Protein AF-A0A8B6DVR0-F1 (afdb_monomer)

Organism: Mytilus galloprovincialis (NCBI:txid29158)

InterPro domains:
  IPR003599 Immunoglobulin domain subtype [SM00409] (5-96)
  IPR007110 Immunoglobulin-like domain [PS50835] (1-87)
  IPR013783 Immunoglobulin-like fold [G3DSA:2.60.40.10] (1-95)
  IPR036179 Immunoglobulin-like domain superfamily [SSF48726] (6-96)

Structure (mmCIF, N/CA/C/O backbone):
data_AF-A0A8B6DVR0-F1
#
_entry.id   AF-A0A8B6DVR0-F1
#
loop_
_atom_site.group_PDB
_atom_site.id
_atom_site.type_symbol
_atom_site.label_atom_id
_atom_site.label_alt_id
_atom_site.label_comp_id
_atom_site.label_asym_id
_atom_site.label_entity_id
_atom_site.label_seq_id
_atom_site.pdbx_PDB_ins_code
_atom_site.Cartn_x
_atom_site.Cartn_y
_atom_site.Cartn_z
_atom_site.occupancy
_atom_site.B_iso_or_equiv
_atom_site.auth_seq_id
_atom_site.auth_comp_id
_atom_site.auth_asym_id
_atom_site.auth_atom_id
_atom_site.pdbx_PDB_model_num
ATOM 1 N N . ILE A 1 1 ? 1.178 6.156 -12.718 1.00 84.75 1 ILE A N 1
ATOM 2 C CA . ILE A 1 1 ? 0.565 5.347 -11.641 1.00 84.75 1 ILE A CA 1
ATOM 3 C C . ILE A 1 1 ? -0.763 5.975 -11.315 1.00 84.75 1 ILE A C 1
ATOM 5 O O . ILE A 1 1 ? -0.787 7.194 -11.242 1.00 84.75 1 ILE A O 1
ATOM 9 N N . ARG A 1 2 ? -1.830 5.191 -11.155 1.00 89.62 2 ARG A N 1
ATOM 10 C CA . ARG A 1 2 ? -3.134 5.740 -10.773 1.00 89.62 2 ARG A CA 1
ATOM 11 C C . ARG A 1 2 ? -3.763 4.960 -9.633 1.00 89.62 2 ARG A C 1
ATOM 13 O O . ARG A 1 2 ? -3.703 3.729 -9.620 1.00 89.62 2 ARG A O 1
ATOM 20 N N . MET A 1 3 ? -4.407 5.695 -8.742 1.00 92.62 3 MET A N 1
ATOM 21 C CA . MET A 1 3 ? -5.336 5.150 -7.764 1.00 92.62 3 MET A CA 1
ATOM 22 C C . MET A 1 3 ? -6.716 5.035 -8.402 1.00 92.62 3 MET A C 1
ATOM 24 O O . MET A 1 3 ? -7.108 5.895 -9.188 1.00 92.62 3 MET A O 1
ATOM 28 N N . THR A 1 4 ? -7.457 3.972 -8.098 1.00 93.75 4 THR A N 1
ATOM 29 C CA . THR A 1 4 ? -8.818 3.801 -8.648 1.00 93.75 4 THR A CA 1
ATOM 30 C C . THR A 1 4 ? -9.893 4.457 -7.785 1.00 93.75 4 THR A C 1
ATOM 32 O O . THR A 1 4 ? -11.008 4.680 -8.253 1.00 93.75 4 THR A O 1
ATOM 35 N N . LYS A 1 5 ? -9.551 4.814 -6.542 1.00 95.88 5 LYS A N 1
ATOM 36 C CA . LYS A 1 5 ? -10.397 5.564 -5.610 1.00 95.88 5 LYS A CA 1
ATOM 37 C C . LYS A 1 5 ? -9.592 6.634 -4.886 1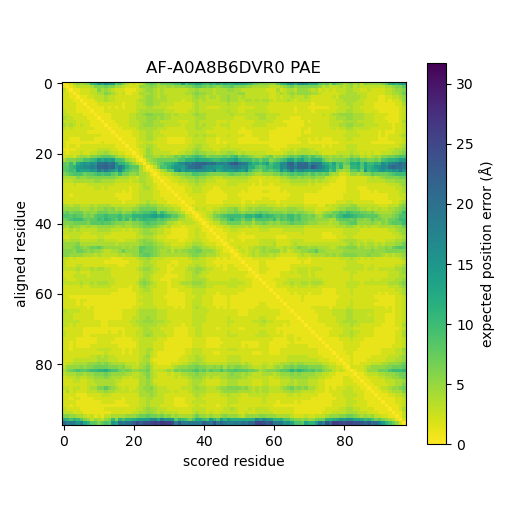.00 95.88 5 LYS A C 1
ATOM 39 O O . LYS A 1 5 ? -8.405 6.445 -4.637 1.00 95.88 5 LYS A O 1
ATOM 44 N N . SER A 1 6 ? -10.277 7.705 -4.498 1.00 96.25 6 SER A N 1
ATOM 45 C CA . SER A 1 6 ? -9.738 8.790 -3.672 1.00 96.25 6 SER A CA 1
ATOM 46 C C . SER A 1 6 ? -10.025 8.620 -2.177 1.00 96.25 6 SER A C 1
ATOM 48 O O . SER A 1 6 ? -9.344 9.237 -1.367 1.00 96.25 6 SER A O 1
ATOM 50 N N . GLU A 1 7 ? -10.996 7.782 -1.794 1.00 97.31 7 GLU A N 1
ATOM 51 C CA . GLU A 1 7 ? -11.379 7.556 -0.394 1.00 97.31 7 GLU A CA 1
ATOM 52 C C . GLU A 1 7 ? -11.902 6.127 -0.154 1.00 97.31 7 GLU A C 1
ATOM 54 O O . GLU A 1 7 ? -12.588 5.541 -0.999 1.00 97.31 7 GLU A O 1
ATOM 59 N N . TYR A 1 8 ? -11.622 5.601 1.041 1.00 97.44 8 TYR A N 1
ATOM 60 C CA . TYR A 1 8 ? -12.256 4.433 1.644 1.00 97.44 8 TYR A CA 1
ATOM 61 C C . TYR A 1 8 ? -12.811 4.795 3.025 1.00 97.44 8 TYR A C 1
ATOM 63 O O . TYR A 1 8 ? -12.077 5.265 3.891 1.00 97.44 8 TYR A O 1
ATOM 71 N N . LYS A 1 9 ? -14.093 4.498 3.251 1.00 97.12 9 LYS A N 1
ATOM 72 C CA . LYS A 1 9 ? -14.721 4.480 4.578 1.00 97.12 9 LYS A CA 1
ATOM 73 C C . LYS A 1 9 ? -14.922 3.031 4.977 1.00 97.12 9 LYS A C 1
ATOM 75 O O . LYS A 1 9 ? -15.576 2.294 4.239 1.00 97.12 9 LYS A O 1
ATOM 80 N N . VAL A 1 10 ? -14.314 2.612 6.079 1.00 97.00 10 VAL A N 1
ATOM 81 C CA . VAL A 1 10 ? -14.214 1.192 6.415 1.00 97.00 10 VAL A CA 1
ATOM 82 C C . VAL A 1 10 ? -14.544 0.898 7.853 1.00 97.00 10 VAL A C 1
ATOM 84 O O . VAL A 1 10 ? -14.125 1.620 8.743 1.00 97.00 10 VAL A O 1
ATOM 87 N N . ASN A 1 11 ? -15.211 -0.225 8.078 1.00 97.38 11 ASN A N 1
ATOM 88 C CA . ASN A 1 11 ? -15.490 -0.684 9.428 1.00 97.38 11 ASN A CA 1
ATOM 89 C C . ASN A 1 11 ? -14.229 -1.256 10.088 1.00 97.38 11 ASN A C 1
ATOM 91 O O . ASN A 1 11 ? -13.412 -1.905 9.423 1.00 97.38 11 ASN A O 1
ATOM 95 N N . TYR A 1 12 ? -14.101 -1.068 11.400 1.00 97.56 12 TYR A N 1
ATOM 96 C CA . TYR A 1 12 ? -13.088 -1.744 12.205 1.00 97.56 12 TYR A CA 1
ATOM 97 C C . TYR A 1 12 ? -13.138 -3.267 11.992 1.00 97.56 12 TYR A C 1
ATOM 99 O O . TYR A 1 12 ? -14.197 -3.873 11.828 1.00 97.56 12 TYR A O 1
ATOM 107 N N . GLY A 1 13 ? -11.967 -3.899 11.950 1.00 97.19 13 GLY A N 1
ATOM 108 C CA . GLY A 1 13 ? -11.781 -5.327 11.699 1.00 97.19 13 GLY A CA 1
ATOM 109 C C . GLY A 1 13 ? -11.873 -5.741 10.227 1.00 97.19 13 GLY A C 1
ATOM 110 O O . GLY A 1 13 ? -11.509 -6.872 9.899 1.00 97.19 13 GLY A O 1
ATOM 111 N N . ALA A 1 14 ? -12.302 -4.856 9.320 1.00 97.62 14 ALA A N 1
ATOM 112 C CA . ALA A 1 14 ? -12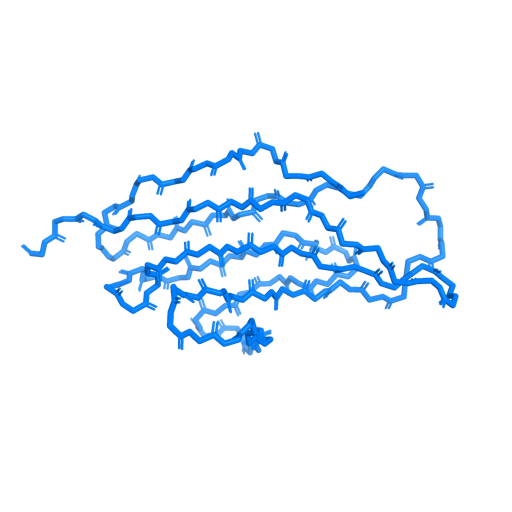.408 -5.178 7.899 1.00 97.62 14 ALA A CA 1
ATOM 113 C C . ALA A 1 14 ? -11.036 -5.413 7.242 1.00 97.62 14 ALA A C 1
ATOM 115 O O . ALA A 1 14 ? -9.990 -5.012 7.745 1.00 97.62 14 ALA A O 1
ATOM 116 N N . THR A 1 15 ? -11.046 -6.048 6.071 1.00 98.12 15 THR A N 1
ATOM 117 C CA . THR A 1 15 ? -9.887 -6.113 5.171 1.00 98.12 15 THR A CA 1
ATOM 118 C C . THR A 1 15 ? -10.166 -5.258 3.945 1.00 98.12 15 THR A C 1
ATOM 120 O O . THR A 1 15 ? -11.240 -5.375 3.356 1.00 98.12 15 THR A O 1
ATOM 123 N N . ILE A 1 16 ? -9.202 -4.428 3.538 1.00 97.75 16 ILE A N 1
ATOM 124 C CA . ILE A 1 16 ? -9.327 -3.576 2.346 1.00 97.75 16 ILE A CA 1
ATOM 125 C C . ILE A 1 16 ? -8.190 -3.773 1.360 1.00 97.75 16 ILE A C 1
ATOM 127 O O . ILE A 1 16 ? -7.074 -4.118 1.741 1.00 97.75 16 ILE A O 1
ATOM 131 N N . LEU A 1 17 ? -8.493 -3.489 0.093 1.00 98.00 17 LEU A N 1
ATOM 132 C CA . LEU A 1 17 ? -7.549 -3.424 -1.014 1.00 98.00 17 LEU A CA 1
ATOM 133 C C . LEU A 1 17 ? -7.479 -1.980 -1.521 1.00 98.00 17 LEU A C 1
ATOM 135 O O . LEU A 1 17 ? -8.429 -1.495 -2.131 1.00 98.00 17 LEU A O 1
ATOM 139 N N . LEU A 1 18 ? -6.354 -1.307 -1.291 1.00 97.94 18 LEU A N 1
ATOM 140 C CA . LEU A 1 18 ? -6.038 -0.035 -1.932 1.00 97.94 18 LEU A CA 1
ATOM 141 C C . LEU A 1 18 ? -5.434 -0.334 -3.303 1.00 97.94 18 LEU A C 1
ATOM 143 O O . LEU A 1 18 ? -4.284 -0.762 -3.425 1.00 97.94 18 LEU A O 1
ATOM 147 N N . GLU A 1 19 ? -6.244 -0.162 -4.339 1.00 96.44 19 GLU A N 1
ATOM 148 C CA . GLU A 1 19 ? -5.868 -0.523 -5.699 1.00 96.44 19 GLU A CA 1
ATOM 149 C C . GLU A 1 19 ? -4.981 0.549 -6.352 1.00 96.44 19 GLU A C 1
ATOM 151 O O . GLU A 1 19 ? -5.368 1.715 -6.471 1.00 96.44 19 GLU A O 1
ATOM 156 N N . CYS A 1 20 ? -3.794 0.127 -6.796 1.00 93.94 20 CYS A N 1
ATOM 157 C CA . CYS A 1 20 ? -2.814 0.953 -7.500 1.00 93.94 20 CYS A CA 1
ATOM 158 C C . CYS A 1 20 ? -2.526 0.315 -8.863 1.00 93.94 20 CYS A C 1
ATOM 160 O O . CYS A 1 20 ? -2.023 -0.804 -8.947 1.00 93.94 20 CYS A O 1
ATOM 162 N N . VAL A 1 21 ? -2.850 1.024 -9.945 1.00 90.44 21 VAL A N 1
ATOM 163 C CA . VAL A 1 21 ? -2.702 0.526 -11.318 1.00 90.44 21 VAL A CA 1
ATOM 164 C C . VAL A 1 21 ? -1.505 1.192 -11.992 1.00 90.44 21 VAL A C 1
ATOM 166 O O . VAL A 1 21 ? -1.418 2.422 -12.103 1.00 90.44 21 VAL A O 1
ATOM 169 N N . LEU A 1 22 ? -0.589 0.364 -12.498 1.00 85.81 22 LEU A N 1
ATOM 170 C CA . LEU A 1 22 ? 0.538 0.783 -13.325 1.00 85.81 22 LEU A CA 1
ATOM 171 C C . LEU A 1 22 ? 0.274 0.384 -14.775 1.00 85.81 22 LEU A C 1
ATOM 173 O O . LEU A 1 22 ? 0.276 -0.794 -15.113 1.00 85.81 22 LEU A O 1
ATOM 177 N N . ILE A 1 23 ? 0.034 1.366 -15.640 1.00 71.50 23 ILE A N 1
ATOM 178 C CA . ILE A 1 23 ? -0.182 1.116 -17.067 1.00 71.50 23 ILE A CA 1
ATOM 179 C C . ILE A 1 23 ? 1.179 1.139 -17.778 1.00 71.50 23 ILE A C 1
ATOM 181 O O . ILE A 1 23 ? 1.907 2.129 -17.692 1.00 71.50 23 ILE A O 1
ATOM 185 N N . GLY A 1 24 ? 1.503 0.052 -18.484 1.00 62.56 24 GLY A N 1
ATOM 186 C CA . GLY A 1 24 ? 2.414 0.074 -19.634 1.00 62.56 24 GLY A CA 1
ATOM 187 C C . GLY A 1 24 ? 3.906 0.284 -19.367 1.00 62.56 24 GLY A C 1
ATOM 188 O O . GLY A 1 24 ? 4.529 1.018 -20.124 1.00 62.56 24 GLY A O 1
ATOM 189 N N . ASN A 1 25 ? 4.508 -0.340 -18.346 1.00 65.56 25 ASN A N 1
ATOM 190 C CA . ASN A 1 25 ? 5.965 -0.250 -18.155 1.00 65.56 25 ASN A CA 1
ATOM 191 C C . ASN A 1 25 ? 6.636 -1.624 -17.961 1.00 65.56 25 ASN A C 1
ATOM 193 O O . ASN A 1 25 ? 6.531 -2.187 -16.872 1.00 65.56 25 ASN A O 1
ATOM 197 N N . PRO A 1 26 ? 7.366 -2.153 -18.969 1.00 72.44 26 PRO A N 1
ATOM 198 C CA . PRO A 1 26 ? 8.071 -3.437 -18.864 1.00 72.44 26 PRO A CA 1
ATOM 199 C C . PRO A 1 26 ? 9.266 -3.410 -17.892 1.00 72.44 26 PRO A C 1
ATOM 201 O O . PRO A 1 26 ? 9.718 -4.461 -17.453 1.00 72.44 26 PRO A O 1
ATOM 204 N N . ASN A 1 27 ? 9.752 -2.224 -17.508 1.00 86.69 27 ASN A N 1
ATOM 205 C CA . ASN A 1 27 ? 10.933 -2.052 -16.655 1.00 86.69 27 ASN A CA 1
ATOM 206 C C . ASN A 1 27 ? 10.611 -1.682 -15.200 1.00 86.69 27 ASN A C 1
ATOM 208 O O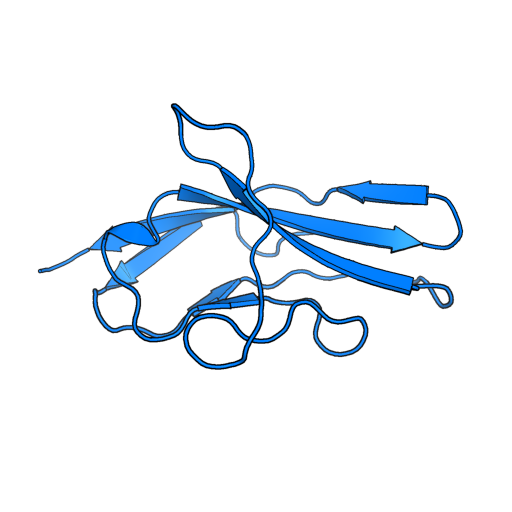 . ASN A 1 27 ? 11.392 -0.999 -14.530 1.00 86.69 27 ASN A O 1
ATOM 212 N N . LEU A 1 28 ? 9.452 -2.099 -14.699 1.00 90.50 28 LEU A N 1
ATOM 213 C CA . LEU A 1 28 ? 9.073 -1.861 -13.312 1.00 90.50 28 LEU A CA 1
ATOM 214 C C . LEU A 1 28 ? 10.034 -2.604 -12.363 1.00 90.50 28 LEU A C 1
ATOM 216 O O . LEU A 1 28 ? 10.143 -3.826 -12.416 1.00 90.50 28 LEU A O 1
ATOM 220 N N . LYS A 1 29 ? 10.753 -1.865 -11.511 1.00 93.25 29 LYS A N 1
ATOM 221 C CA . LYS A 1 29 ? 11.767 -2.412 -10.591 1.00 93.25 29 LYS A CA 1
ATOM 222 C C . LYS A 1 29 ? 11.216 -2.651 -9.190 1.00 93.25 29 LYS A C 1
ATOM 224 O O . LYS A 1 29 ? 11.547 -3.654 -8.567 1.00 93.25 29 LYS A O 1
ATOM 229 N N . SER A 1 30 ? 10.385 -1.741 -8.691 1.00 93.62 30 SER A N 1
ATOM 230 C CA . SER A 1 30 ? 9.765 -1.858 -7.369 1.00 93.62 30 SER A CA 1
ATOM 231 C C . SER A 1 30 ? 8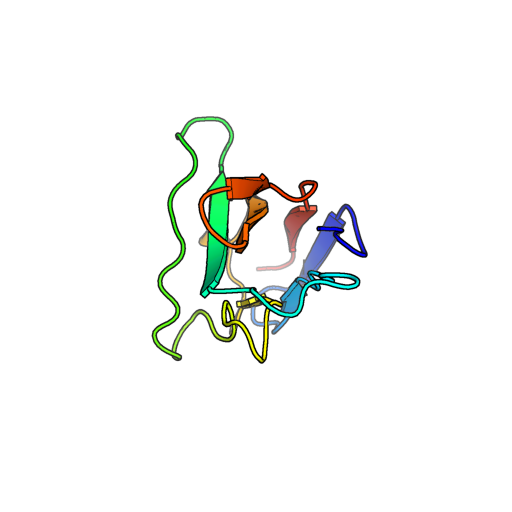.459 -1.081 -7.295 1.00 93.62 30 SER A C 1
ATOM 233 O O . SER A 1 30 ? 8.249 -0.136 -8.055 1.00 93.62 30 SER A O 1
ATOM 235 N N . VAL A 1 31 ? 7.602 -1.481 -6.356 1.00 95.38 31 VAL A N 1
ATOM 236 C CA . VAL A 1 31 ? 6.403 -0.747 -5.947 1.00 95.38 31 VAL A CA 1
ATOM 237 C C . VAL A 1 31 ? 6.440 -0.639 -4.431 1.00 95.38 31 VAL A C 1
ATOM 239 O O . VAL A 1 31 ? 6.597 -1.650 -3.750 1.00 95.38 31 VAL A O 1
ATOM 242 N N . CYS A 1 32 ? 6.310 0.574 -3.915 1.00 96.88 32 CYS A N 1
ATOM 243 C CA . CYS A 1 32 ? 6.324 0.871 -2.490 1.00 96.88 32 CYS A CA 1
ATOM 244 C C . CYS A 1 32 ? 5.035 1.592 -2.111 1.00 96.88 32 CYS A C 1
ATOM 246 O O . CYS A 1 32 ? 4.465 2.320 -2.921 1.00 96.88 32 CYS A O 1
ATOM 248 N N . TRP A 1 33 ? 4.599 1.430 -0.868 1.00 97.94 33 TRP A N 1
ATOM 249 C CA . TRP A 1 33 ? 3.487 2.191 -0.315 1.00 97.94 33 TRP A CA 1
ATOM 250 C C . TRP A 1 33 ? 3.935 3.053 0.841 1.00 97.94 33 TRP A C 1
ATOM 252 O O . TRP A 1 33 ? 4.823 2.680 1.605 1.00 97.94 33 TRP A O 1
ATOM 262 N N . TYR A 1 34 ? 3.274 4.192 0.972 1.00 97.88 34 TYR A N 1
ATOM 263 C CA . TYR A 1 34 ? 3.521 5.151 2.026 1.00 97.88 34 TYR A CA 1
ATOM 264 C C . TYR A 1 34 ? 2.210 5.548 2.676 1.00 97.88 34 TYR A C 1
ATOM 266 O O . TYR A 1 34 ? 1.172 5.622 2.013 1.00 97.88 34 TYR A O 1
ATOM 274 N N . LYS A 1 35 ? 2.292 5.821 3.974 1.00 97.69 35 LYS A N 1
ATOM 275 C CA . LYS A 1 35 ? 1.222 6.410 4.764 1.00 97.69 35 LYS A CA 1
ATOM 276 C C . LYS A 1 35 ? 1.664 7.775 5.269 1.00 97.69 35 LYS A C 1
ATOM 278 O O . LYS A 1 35 ? 2.749 7.908 5.827 1.00 97.69 35 LYS A O 1
ATOM 283 N N . GLU A 1 36 ? 0.799 8.759 5.119 1.00 95.25 36 GLU A N 1
ATOM 284 C CA . GLU A 1 36 ? 0.946 10.114 5.629 1.00 95.25 36 GLU A CA 1
ATOM 285 C C . GLU A 1 36 ? -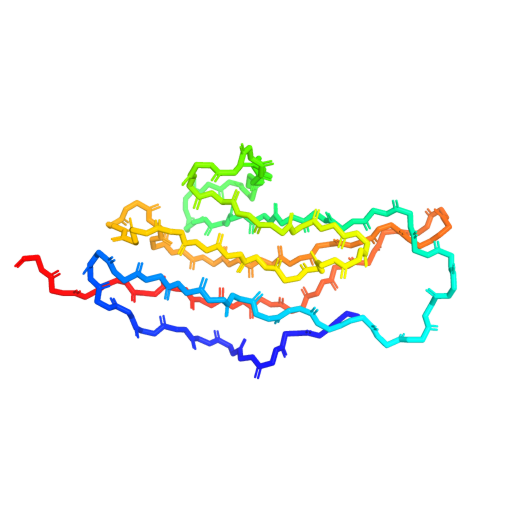0.219 10.430 6.571 1.00 95.25 36 GLU A C 1
ATOM 287 O O . GLU A 1 36 ? -1.369 10.046 6.333 1.00 95.25 36 GLU A O 1
ATOM 292 N N . THR A 1 37 ? 0.085 11.115 7.669 1.00 91.62 37 THR A N 1
ATOM 293 C CA . THR A 1 37 ? -0.917 11.662 8.591 1.00 91.62 37 THR A CA 1
ATOM 294 C C . THR A 1 37 ? -0.681 13.168 8.718 1.00 91.62 37 THR A C 1
ATOM 296 O O . THR A 1 37 ? 0.429 13.613 8.439 1.00 91.62 37 THR A O 1
ATOM 299 N N . PRO A 1 38 ? -1.672 13.978 9.136 1.00 84.31 38 PRO A N 1
ATOM 300 C CA . PRO A 1 38 ? -1.553 15.441 9.106 1.00 84.31 38 PRO A CA 1
ATOM 301 C C . PRO A 1 38 ? -0.330 16.023 9.835 1.00 84.31 38 PRO A C 1
ATOM 303 O O . PRO A 1 38 ? 0.110 17.117 9.502 1.00 84.31 38 PRO A O 1
ATOM 306 N N . ASN A 1 39 ? 0.215 15.297 10.815 1.00 85.62 39 ASN A N 1
ATOM 307 C CA . ASN A 1 39 ? 1.296 15.765 11.682 1.00 85.62 39 ASN A CA 1
ATOM 308 C C . ASN A 1 39 ? 2.623 15.023 11.464 1.00 85.62 39 ASN A C 1
ATOM 310 O O . ASN A 1 39 ? 3.579 15.261 12.198 1.00 85.62 39 ASN A O 1
ATOM 314 N N . GLU A 1 40 ? 2.693 14.104 10.501 1.00 86.69 40 GLU A N 1
ATOM 315 C CA . GLU A 1 40 ? 3.881 13.284 10.276 1.00 86.69 40 GLU A CA 1
ATOM 316 C C . GLU A 1 40 ? 4.264 13.261 8.802 1.00 86.69 40 GLU A C 1
ATOM 318 O O . GLU A 1 40 ? 3.410 13.227 7.918 1.00 86.69 40 GLU A O 1
ATOM 323 N N . THR A 1 41 ? 5.568 13.208 8.536 1.00 90.69 41 THR A N 1
ATOM 324 C CA . THR A 1 41 ? 6.065 12.921 7.193 1.00 90.69 41 THR A CA 1
ATOM 325 C C . THR A 1 41 ? 5.608 11.538 6.739 1.00 90.69 41 THR A C 1
ATOM 327 O O . THR A 1 41 ? 5.434 10.620 7.545 1.00 90.69 41 THR A O 1
ATOM 330 N N . ALA A 1 42 ? 5.434 11.378 5.427 1.00 95.00 42 ALA A N 1
ATOM 331 C CA . ALA A 1 42 ? 5.078 10.096 4.843 1.00 95.00 42 ALA A CA 1
ATOM 332 C C . ALA A 1 42 ? 6.085 8.995 5.236 1.00 95.00 42 ALA A C 1
ATOM 334 O O . ALA A 1 42 ? 7.285 9.101 4.972 1.00 95.00 42 ALA A O 1
ATOM 335 N N . LYS A 1 43 ? 5.584 7.916 5.839 1.00 96.38 43 LYS A N 1
ATOM 336 C CA . LYS A 1 43 ? 6.359 6.741 6.258 1.00 96.38 43 LYS A CA 1
ATOM 337 C C . LYS A 1 43 ? 6.125 5.594 5.287 1.00 96.38 43 LYS A C 1
ATOM 339 O O . LYS A 1 43 ? 4.987 5.349 4.887 1.00 96.38 43 LYS A O 1
ATOM 344 N N . SER A 1 44 ? 7.189 4.881 4.919 1.00 96.81 44 SER A N 1
ATOM 345 C CA . SER A 1 44 ? 7.063 3.679 4.095 1.00 96.81 44 SER A CA 1
ATOM 346 C C . SER A 1 44 ? 6.360 2.563 4.869 1.00 96.81 44 SER A C 1
ATOM 348 O O . SER A 1 44 ? 6.556 2.377 6.071 1.00 96.81 44 SER A O 1
ATOM 350 N N . ILE A 1 45 ? 5.524 1.811 4.164 1.00 97.31 45 ILE A N 1
ATOM 351 C CA . ILE A 1 45 ? 4.797 0.668 4.703 1.00 97.31 45 ILE A CA 1
ATOM 352 C C . ILE A 1 45 ? 5.611 -0.592 4.438 1.00 97.31 45 ILE A C 1
ATOM 354 O O . ILE A 1 45 ? 5.970 -0.891 3.300 1.00 97.31 45 ILE A O 1
ATOM 358 N N . ILE A 1 46 ? 5.869 -1.357 5.497 1.00 95.62 46 ILE A N 1
ATOM 359 C CA . ILE A 1 46 ? 6.574 -2.636 5.408 1.00 95.62 46 ILE A CA 1
ATOM 360 C C . ILE A 1 46 ? 5.544 -3.753 5.219 1.00 95.62 46 ILE A C 1
ATOM 362 O O . ILE A 1 46 ? 4.736 -4.029 6.108 1.00 95.62 46 ILE A O 1
ATOM 366 N N . THR A 1 47 ? 5.583 -4.421 4.067 1.00 94.12 47 THR A N 1
ATOM 367 C CA . THR A 1 47 ? 4.716 -5.561 3.748 1.00 94.12 47 THR A CA 1
ATOM 368 C C . THR A 1 47 ? 5.363 -6.877 4.184 1.00 94.12 47 THR A C 1
ATOM 370 O O . THR A 1 47 ? 6.049 -7.551 3.425 1.00 94.12 47 THR A O 1
ATOM 373 N N . ASN A 1 48 ? 5.138 -7.262 5.441 1.00 90.50 48 ASN A N 1
ATOM 374 C CA . ASN A 1 48 ? 5.618 -8.531 6.010 1.00 90.50 48 ASN A CA 1
ATOM 375 C C . ASN A 1 48 ? 4.573 -9.662 5.977 1.00 90.50 48 ASN A C 1
ATOM 377 O O . ASN A 1 48 ? 4.840 -10.766 6.444 1.00 90.50 48 ASN A O 1
ATOM 381 N N . GLY A 1 49 ? 3.368 -9.393 5.469 1.00 90.88 49 GLY A N 1
ATOM 382 C CA . GLY A 1 49 ? 2.312 -10.388 5.346 1.00 90.88 49 GLY A CA 1
ATOM 383 C C . GLY A 1 49 ? 1.331 -10.479 6.517 1.00 90.88 49 GLY A C 1
ATOM 384 O O . GLY A 1 49 ? 0.290 -11.113 6.346 1.00 90.88 49 GLY A O 1
ATOM 385 N N . SER A 1 50 ? 1.605 -9.849 7.666 1.00 93.56 50 SER A N 1
ATOM 386 C CA . SER A 1 50 ? 0.711 -9.914 8.834 1.00 93.56 50 SER A CA 1
ATOM 387 C C . SER A 1 50 ? -0.349 -8.815 8.821 1.00 93.56 50 SER A C 1
ATOM 389 O O . SER A 1 50 ? -1.539 -9.114 8.835 1.00 93.56 50 SER A O 1
ATOM 391 N N . LYS A 1 51 ? 0.073 -7.548 8.750 1.00 96.88 51 LYS A N 1
ATOM 392 C CA . LYS A 1 51 ? -0.823 -6.382 8.666 1.00 96.88 51 LYS A CA 1
ATOM 393 C C . LYS A 1 51 ? -1.022 -5.913 7.228 1.00 96.88 51 LYS A C 1
ATOM 395 O O . LYS A 1 51 ? -2.143 -5.619 6.821 1.00 96.88 51 LYS A O 1
ATOM 400 N N . TYR A 1 52 ? 0.070 -5.880 6.469 1.00 97.94 52 TYR A N 1
ATOM 401 C CA . TYR A 1 52 ? 0.116 -5.351 5.112 1.00 97.94 52 TYR A CA 1
ATOM 402 C C . TYR A 1 52 ? 0.618 -6.415 4.127 1.00 97.94 52 TYR A C 1
ATOM 404 O O . TYR A 1 52 ? 1.623 -7.084 4.391 1.00 97.94 52 TYR A O 1
ATOM 412 N N . LYS A 1 53 ? -0.067 -6.566 2.985 1.00 97.62 53 LYS A N 1
ATOM 413 C CA . LYS A 1 53 ? 0.321 -7.456 1.869 1.00 97.62 53 LYS A CA 1
ATOM 414 C C . LYS A 1 53 ? 0.326 -6.698 0.541 1.00 97.62 53 LYS A C 1
ATOM 416 O O . LYS A 1 53 ? -0.290 -5.642 0.429 1.00 97.62 53 LYS A O 1
ATOM 421 N N . GLY A 1 54 ? 0.970 -7.272 -0.473 1.00 95.81 54 GLY A N 1
ATOM 422 C CA . GLY A 1 54 ? 1.126 -6.638 -1.784 1.00 95.81 54 GLY A CA 1
ATOM 423 C C . GLY A 1 54 ? 2.345 -5.721 -1.802 1.00 95.81 54 GLY A C 1
ATOM 424 O O . GLY A 1 54 ? 3.380 -6.099 -1.253 1.00 95.81 54 GLY A O 1
ATOM 425 N N . SER A 1 55 ? 2.233 -4.540 -2.414 1.00 95.56 55 SER A N 1
ATOM 426 C CA . SER A 1 55 ? 3.371 -3.627 -2.632 1.00 95.56 55 SER A CA 1
ATOM 427 C C . SER A 1 55 ? 4.533 -4.304 -3.371 1.00 95.56 55 SER A C 1
ATOM 429 O O . SER A 1 55 ? 5.676 -4.303 -2.922 1.00 95.56 55 SER A O 1
ATOM 431 N N . THR A 1 56 ? 4.237 -4.947 -4.497 1.00 93.62 56 THR A N 1
ATOM 432 C CA . THR A 1 56 ? 5.235 -5.629 -5.332 1.00 93.62 56 THR A CA 1
ATOM 433 C C . THR A 1 56 ? 4.990 -5.339 -6.806 1.00 93.62 56 THR A C 1
ATOM 435 O O . THR A 1 56 ? 3.912 -4.897 -7.186 1.00 93.62 56 THR A O 1
ATOM 438 N N . VAL A 1 57 ? 5.969 -5.643 -7.659 1.00 91.50 57 VAL A N 1
ATOM 439 C CA . VAL A 1 57 ? 5.831 -5.527 -9.122 1.00 91.50 57 VAL A CA 1
ATOM 440 C C . VAL A 1 57 ? 4.633 -6.336 -9.643 1.00 91.50 57 VAL A C 1
ATOM 442 O O . VAL A 1 57 ? 3.865 -5.833 -10.457 1.00 91.50 57 VAL A O 1
ATOM 445 N N . ASN A 1 58 ? 4.436 -7.558 -9.134 1.00 90.81 58 ASN A N 1
ATOM 446 C CA . ASN A 1 58 ? 3.359 -8.455 -9.577 1.00 90.81 58 ASN A CA 1
ATOM 447 C C . ASN A 1 58 ? 2.012 -8.169 -8.898 1.00 90.81 58 ASN A C 1
ATOM 449 O O . ASN A 1 58 ? 0.962 -8.491 -9.443 1.00 90.81 58 ASN A O 1
ATOM 453 N N . ASN A 1 59 ? 2.039 -7.588 -7.699 1.00 92.88 59 ASN A N 1
ATOM 454 C CA . ASN A 1 59 ? 0.854 -7.177 -6.960 1.00 92.88 59 ASN A CA 1
ATOM 455 C C . ASN A 1 59 ? 1.087 -5.773 -6.377 1.00 92.88 59 ASN A C 1
ATOM 457 O O . ASN A 1 59 ? 1.538 -5.655 -5.230 1.00 92.88 59 ASN A O 1
ATOM 461 N N . PRO A 1 60 ? 0.858 -4.719 -7.180 1.00 94.19 60 PRO A N 1
ATOM 462 C CA . PRO A 1 60 ? 1.185 -3.345 -6.809 1.00 94.19 60 PRO A CA 1
ATOM 463 C C . PRO A 1 60 ? 0.245 -2.763 -5.759 1.00 94.19 60 PRO A C 1
ATOM 465 O O . PRO A 1 60 ? 0.626 -1.851 -5.030 1.00 94.19 60 PRO A O 1
ATOM 468 N N . SER A 1 61 ? -0.971 -3.286 -5.669 1.00 96.69 61 SER A N 1
ATOM 469 C CA . SER A 1 61 ? -1.977 -2.856 -4.706 1.00 96.69 61 SER A CA 1
ATOM 470 C C . SER A 1 61 ? -1.572 -3.212 -3.272 1.00 96.69 61 SER A C 1
ATOM 472 O O . SER A 1 61 ? -0.827 -4.169 -3.041 1.00 96.69 61 SER A O 1
ATOM 474 N N . LEU A 1 62 ? -2.070 -2.448 -2.301 1.00 98.19 62 LEU A N 1
ATOM 475 C CA . LEU A 1 62 ? -1.851 -2.705 -0.877 1.00 98.19 62 LEU A CA 1
ATOM 476 C C . LEU A 1 62 ? -3.092 -3.348 -0.271 1.00 98.19 62 LEU A C 1
ATOM 478 O O . LEU A 1 62 ? -4.191 -2.812 -0.384 1.00 98.19 62 LEU A O 1
ATOM 482 N N . VAL A 1 63 ? -2.913 -4.466 0.422 1.00 98.44 63 VAL A N 1
ATOM 483 C CA . VAL A 1 63 ? -3.955 -5.036 1.280 1.00 98.44 63 VAL A CA 1
ATOM 484 C C . VAL A 1 63 ? -3.663 -4.646 2.719 1.00 98.44 63 VAL A C 1
ATOM 486 O O . VAL A 1 63 ? -2.555 -4.894 3.198 1.00 98.44 63 VAL A O 1
ATOM 489 N N . ILE A 1 64 ? -4.661 -4.095 3.409 1.00 98.38 64 ILE A N 1
ATOM 490 C CA . ILE A 1 64 ? -4.621 -3.831 4.851 1.00 98.38 64 ILE A CA 1
ATOM 491 C C . ILE A 1 64 ? -5.567 -4.819 5.530 1.00 98.38 64 ILE A C 1
ATOM 493 O O . ILE A 1 64 ? -6.768 -4.827 5.255 1.00 98.38 64 ILE A O 1
ATOM 497 N N . LEU A 1 65 ? -5.014 -5.675 6.387 1.00 98.31 65 LEU A N 1
ATOM 498 C CA . LEU A 1 65 ? -5.755 -6.691 7.132 1.00 98.31 65 LEU A CA 1
ATOM 499 C C . LEU A 1 65 ? -6.218 -6.145 8.481 1.00 98.31 65 LEU A C 1
ATOM 501 O O . LEU A 1 65 ? -5.497 -5.364 9.103 1.00 98.31 65 LEU A O 1
ATOM 505 N N . SER A 1 66 ? -7.385 -6.594 8.946 1.00 97.31 66 SER A N 1
ATOM 506 C CA . SER A 1 66 ? -7.933 -6.278 10.275 1.00 97.31 66 SER A CA 1
ATOM 507 C C . SER A 1 66 ? -7.783 -4.795 10.626 1.00 97.31 66 SER A C 1
ATOM 509 O O . SER A 1 66 ? -7.033 -4.427 11.537 1.00 97.31 66 SER A O 1
ATOM 511 N N . VAL A 1 67 ? -8.404 -3.943 9.808 1.00 97.81 67 VAL A N 1
ATOM 512 C CA . VAL A 1 67 ? -8.333 -2.481 9.893 1.00 97.81 67 VAL A CA 1
ATOM 513 C C . VAL A 1 67 ? -8.674 -2.008 11.309 1.00 97.81 67 VAL A C 1
ATOM 515 O O . VAL A 1 67 ? -9.594 -2.523 11.934 1.00 97.81 67 VAL A O 1
ATOM 518 N N . ASN A 1 68 ? -7.926 -1.044 11.830 1.00 97.12 68 ASN A N 1
ATOM 519 C CA . ASN A 1 68 ? -8.166 -0.415 13.125 1.00 97.12 68 ASN A CA 1
ATOM 520 C C . ASN A 1 68 ? -7.882 1.089 13.051 1.00 97.12 68 ASN A C 1
ATOM 522 O O . ASN A 1 68 ? -7.396 1.584 12.039 1.00 97.12 68 ASN A O 1
ATOM 526 N N . GLU A 1 69 ? -8.141 1.817 14.136 1.00 95.69 69 GLU A N 1
ATOM 527 C CA . GLU A 1 69 ? -8.004 3.279 14.171 1.00 95.69 69 GLU A CA 1
ATOM 528 C C . GLU A 1 69 ? -6.617 3.805 13.768 1.00 95.69 69 GLU A C 1
ATOM 530 O O . GLU A 1 69 ? -6.497 4.907 13.230 1.00 95.69 69 GLU A O 1
ATOM 535 N N . ASN A 1 70 ? -5.557 3.014 13.950 1.00 94.94 70 ASN A N 1
ATOM 536 C CA . ASN A 1 70 ? -4.212 3.406 13.536 1.00 94.94 70 ASN A CA 1
ATOM 537 C C . ASN A 1 70 ? -4.007 3.337 12.021 1.00 94.94 70 ASN A C 1
ATOM 539 O O . ASN A 1 70 ? -2.968 3.782 11.543 1.00 94.94 70 ASN A O 1
ATOM 543 N N . ASP A 1 71 ? -4.953 2.803 11.252 1.00 96.62 71 ASP A N 1
ATOM 544 C CA . ASP A 1 71 ? -4.902 2.790 9.790 1.00 96.62 71 ASP A CA 1
ATOM 545 C C . ASP A 1 71 ? -5.523 4.051 9.172 1.00 96.62 71 ASP A C 1
ATOM 547 O O . ASP A 1 71 ? -5.367 4.267 7.970 1.00 96.62 71 ASP A O 1
ATOM 551 N N . ASN A 1 72 ? -6.150 4.927 9.965 1.00 96.62 72 ASN A N 1
ATOM 552 C CA . ASN A 1 72 ? -6.617 6.228 9.483 1.00 96.62 72 ASN A CA 1
ATOM 553 C C . ASN A 1 72 ? -5.458 7.041 8.890 1.00 96.62 72 ASN A C 1
ATOM 555 O O . ASN A 1 72 ? -4.393 7.160 9.507 1.00 96.62 72 ASN A O 1
ATOM 559 N N . GLY 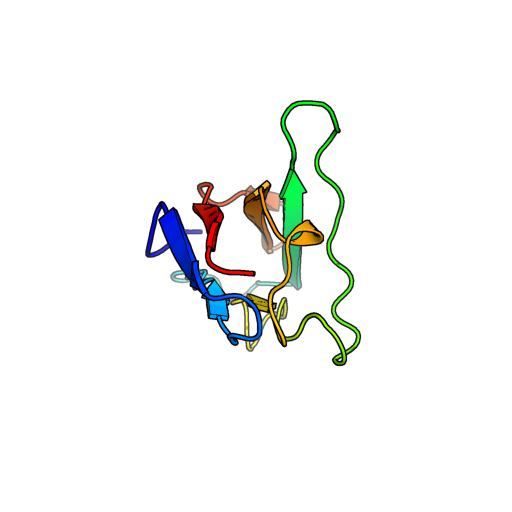A 1 73 ? -5.658 7.616 7.706 1.00 96.75 73 GLY A N 1
ATOM 560 C CA . GLY A 1 73 ? -4.669 8.484 7.067 1.00 96.75 73 GLY A CA 1
ATOM 561 C C . GLY A 1 73 ? -4.745 8.495 5.548 1.00 96.75 73 GLY A C 1
ATOM 562 O O . GLY A 1 73 ? -5.667 7.949 4.943 1.00 96.75 73 GLY A O 1
ATOM 563 N N . THR A 1 74 ? -3.745 9.121 4.941 1.00 97.62 74 THR A N 1
ATOM 564 C CA . THR A 1 74 ? -3.611 9.247 3.491 1.00 97.62 74 THR A CA 1
ATOM 565 C C . THR A 1 74 ? -2.524 8.306 3.000 1.00 97.62 74 THR A C 1
ATOM 567 O O . THR A 1 74 ? -1.437 8.247 3.566 1.00 97.62 74 THR A O 1
ATOM 570 N N . TYR A 1 75 ? -2.801 7.573 1.932 1.00 97.94 75 TYR A N 1
ATOM 571 C CA . TYR A 1 75 ? -1.907 6.576 1.365 1.00 97.94 75 TYR A CA 1
ATOM 572 C C . TYR A 1 75 ? -1.581 6.921 -0.080 1.00 97.94 75 TYR A C 1
ATOM 574 O O . TYR A 1 75 ? -2.411 7.477 -0.798 1.00 97.94 75 TYR A O 1
ATOM 582 N N . PHE A 1 76 ? -0.384 6.557 -0.522 1.00 97.00 76 PHE A N 1
ATOM 583 C CA . PHE A 1 76 ? -0.001 6.615 -1.929 1.00 97.00 76 PHE A CA 1
ATOM 584 C C . PHE A 1 76 ? 1.018 5.523 -2.246 1.00 97.00 76 PHE A C 1
ATOM 586 O O . PHE A 1 76 ? 1.827 5.141 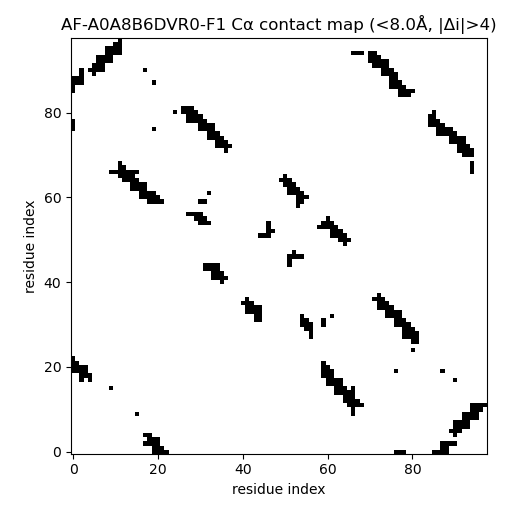-1.395 1.00 97.00 76 PHE A O 1
ATOM 593 N N . CYS A 1 77 ? 0.989 5.035 -3.484 1.00 96.06 77 CYS A N 1
ATOM 594 C CA . CYS A 1 77 ? 2.020 4.150 -4.008 1.00 96.06 77 CYS A CA 1
ATOM 595 C C . CYS A 1 77 ? 3.091 4.955 -4.754 1.00 96.06 77 CYS A C 1
ATOM 597 O O . CYS A 1 77 ? 2.795 5.937 -5.442 1.00 96.06 77 CYS A O 1
ATOM 599 N N . THR A 1 78 ? 4.341 4.515 -4.656 1.00 95.69 78 THR A N 1
ATOM 600 C CA . THR A 1 78 ? 5.411 4.905 -5.574 1.00 95.69 78 THR A CA 1
ATOM 601 C C . THR A 1 78 ? 5.887 3.689 -6.347 1.00 95.69 78 THR A C 1
ATOM 603 O O . THR A 1 78 ? 5.703 2.544 -5.925 1.00 95.69 78 THR A O 1
ATOM 606 N N . ALA A 1 79 ? 6.500 3.923 -7.500 1.00 94.94 79 ALA A N 1
ATOM 607 C CA . ALA A 1 79 ? 7.250 2.886 -8.175 1.00 94.94 79 ALA A CA 1
ATOM 608 C C . ALA A 1 79 ? 8.524 3.403 -8.801 1.00 94.94 79 ALA A C 1
ATOM 610 O O . ALA A 1 79 ? 8.572 4.515 -9.327 1.00 94.94 79 ALA A O 1
ATOM 611 N N . LYS A 1 80 ? 9.517 2.520 -8.836 1.00 94.12 80 LYS A N 1
ATOM 612 C CA . LYS A 1 80 ? 10.738 2.731 -9.594 1.00 94.12 80 LYS A CA 1
ATOM 613 C C . LYS A 1 80 ? 10.602 2.098 -10.976 1.00 94.12 80 LYS A C 1
ATOM 615 O O . LYS A 1 80 ? 10.399 0.888 -11.085 1.00 94.12 80 LYS A O 1
ATOM 620 N N . VAL A 1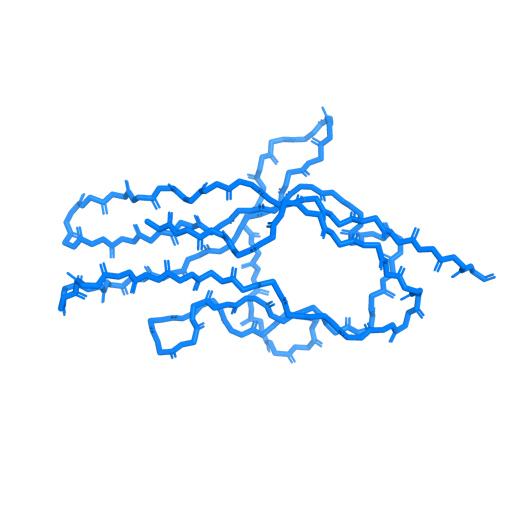 81 ? 10.721 2.910 -12.020 1.00 90.94 81 VAL A N 1
ATOM 621 C CA . VAL A 1 81 ? 10.745 2.482 -13.425 1.00 90.94 81 VAL A CA 1
ATOM 622 C C . VAL A 1 81 ? 12.071 2.929 -14.015 1.00 90.94 81 VAL A C 1
ATOM 624 O O . VAL A 1 81 ? 12.315 4.131 -14.144 1.00 90.94 81 VAL A O 1
ATOM 627 N N . ASP A 1 82 ? 12.926 1.965 -14.351 1.00 89.69 82 ASP A N 1
ATOM 628 C CA . ASP A 1 82 ? 14.341 2.227 -14.639 1.00 89.69 82 ASP A CA 1
ATOM 629 C C . ASP A 1 82 ? 14.980 3.039 -13.492 1.00 89.69 82 ASP A C 1
ATOM 631 O O . ASP A 1 82 ? 14.959 2.588 -12.344 1.00 89.69 82 ASP A O 1
ATOM 635 N N . ASP A 1 83 ? 15.483 4.243 -13.773 1.00 87.38 83 ASP A N 1
ATOM 636 C CA . ASP A 1 83 ? 16.082 5.152 -12.784 1.00 87.38 83 ASP A CA 1
ATOM 637 C C . ASP A 1 83 ? 15.134 6.260 -12.305 1.00 87.38 83 ASP A C 1
ATOM 639 O O . ASP A 1 83 ? 15.537 7.157 -11.566 1.00 87.38 83 ASP A O 1
ATOM 643 N N . ARG A 1 84 ? 13.859 6.213 -12.706 1.00 90.00 84 ARG A N 1
ATOM 644 C CA . ARG A 1 84 ? 12.853 7.212 -12.330 1.00 90.00 84 ARG A CA 1
ATOM 645 C C . ARG A 1 84 ? 11.958 6.691 -11.221 1.00 90.00 84 ARG A C 1
ATOM 647 O O . ARG A 1 84 ? 11.499 5.551 -11.270 1.00 90.00 84 ARG A O 1
ATOM 654 N N . GLU A 1 85 ? 11.640 7.561 -10.271 1.00 91.94 85 GLU A N 1
ATOM 655 C CA . GLU A 1 85 ? 10.597 7.315 -9.282 1.00 91.94 85 GLU A CA 1
ATOM 656 C C . GLU A 1 85 ? 9.309 8.033 -9.692 1.00 91.94 85 GLU A C 1
ATOM 658 O O . GLU A 1 85 ? 9.300 9.228 -9.986 1.00 91.94 85 GLU A O 1
ATOM 663 N N . LEU A 1 86 ? 8.215 7.280 -9.749 1.00 92.00 86 LEU A N 1
ATOM 664 C CA . LEU A 1 86 ? 6.882 7.775 -10.053 1.00 92.00 86 LEU A CA 1
ATOM 665 C C . LEU A 1 86 ? 6.036 7.693 -8.791 1.00 92.00 86 LEU A C 1
ATOM 667 O O . LEU A 1 86 ? 5.911 6.621 -8.202 1.00 92.00 86 LEU A O 1
ATOM 671 N N . ARG A 1 87 ? 5.399 8.799 -8.417 1.00 93.06 87 ARG A N 1
ATOM 672 C CA . ARG A 1 87 ? 4.409 8.844 -7.338 1.00 93.06 87 ARG A CA 1
ATOM 673 C C . ARG A 1 87 ? 2.998 8.801 -7.925 1.00 93.06 87 ARG A C 1
ATOM 675 O O . ARG A 1 87 ? 2.725 9.463 -8.923 1.00 93.06 87 ARG A O 1
ATOM 682 N N . GLY A 1 88 ? 2.133 7.977 -7.341 1.00 90.69 88 GLY A N 1
ATOM 683 C CA . GLY A 1 88 ? 0.704 7.958 -7.642 1.00 90.69 88 GLY A CA 1
ATOM 684 C C . GLY A 1 88 ? -0.071 9.047 -6.910 1.00 90.69 88 GLY A C 1
ATOM 685 O O . GLY A 1 88 ? 0.440 9.667 -5.974 1.00 90.69 88 GLY A O 1
ATOM 686 N N . ASP A 1 89 ? -1.328 9.225 -7.312 1.00 93.44 89 ASP A N 1
ATOM 687 C CA . ASP A 1 89 ? -2.298 10.012 -6.550 1.00 93.44 89 ASP A CA 1
ATOM 688 C C . ASP A 1 89 ? -2.499 9.435 -5.142 1.00 93.44 89 ASP A C 1
ATOM 690 O O . ASP A 1 89 ? -2.109 8.302 -4.838 1.00 93.44 89 ASP A O 1
ATOM 694 N N . THR A 1 90 ? -3.117 10.226 -4.271 1.00 95.25 90 THR A N 1
ATOM 695 C CA . THR A 1 90 ? -3.404 9.822 -2.898 1.00 95.25 90 THR A CA 1
ATOM 696 C C . THR A 1 90 ? -4.794 9.208 -2.754 1.00 95.25 90 THR A C 1
ATOM 698 O O . THR A 1 90 ? -5.716 9.488 -3.520 1.00 95.25 90 THR A O 1
ATOM 701 N N . VAL A 1 91 ? -4.949 8.380 -1.722 1.00 97.38 91 VAL A N 1
ATOM 702 C CA . VAL A 1 91 ? -6.232 7.852 -1.258 1.00 97.38 91 VAL A CA 1
ATOM 703 C C . VAL A 1 91 ? -6.347 8.025 0.253 1.00 97.38 91 VAL A C 1
ATOM 705 O O . VAL A 1 91 ? -5.404 7.713 0.979 1.00 97.38 91 VAL A O 1
ATOM 708 N N . SER A 1 92 ? -7.482 8.508 0.750 1.00 97.50 92 SER A N 1
ATOM 709 C CA . SER A 1 92 ? -7.753 8.558 2.189 1.00 97.50 92 SER A CA 1
ATOM 710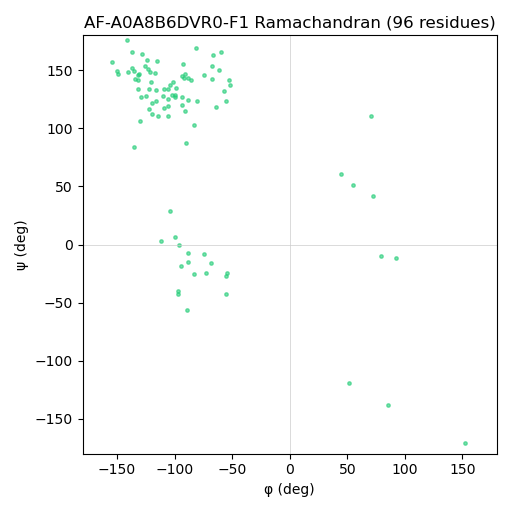 C C . SER A 1 92 ? -8.406 7.265 2.678 1.00 97.50 92 SER A C 1
ATOM 712 O O . SER A 1 92 ? -9.226 6.657 1.991 1.00 97.50 92 SER A O 1
ATOM 714 N N . VAL A 1 93 ? -8.051 6.839 3.885 1.00 97.94 93 VAL A N 1
ATOM 715 C CA . VAL A 1 93 ? -8.717 5.754 4.610 1.00 97.94 93 VAL A CA 1
ATOM 716 C C . VAL A 1 93 ? -9.251 6.327 5.915 1.00 97.94 93 VAL A C 1
ATOM 718 O O . VAL A 1 93 ? -8.482 6.860 6.716 1.00 97.94 93 VAL A O 1
ATOM 721 N N . GLY A 1 94 ? -10.565 6.216 6.106 1.00 97.06 94 GLY A N 1
ATOM 722 C CA . GLY A 1 94 ? -11.277 6.564 7.331 1.00 97.06 94 GLY A CA 1
ATOM 723 C C . GLY A 1 94 ? -11.928 5.329 7.950 1.00 97.06 94 GLY A C 1
ATOM 724 O O . GLY A 1 94 ? -12.722 4.658 7.287 1.00 97.06 94 GLY A O 1
ATOM 725 N N . VAL A 1 95 ? -11.603 5.029 9.204 1.00 97.44 95 VAL A N 1
ATOM 726 C CA . VAL A 1 95 ? -12.129 3.878 9.952 1.00 97.44 95 VAL A CA 1
ATOM 727 C C . VAL A 1 95 ? -13.381 4.280 10.737 1.00 97.44 95 VAL A C 1
ATOM 729 O O . VAL A 1 95 ? -13.506 5.415 11.189 1.00 97.44 95 VAL A O 1
ATOM 732 N N . GLN A 1 96 ? -14.354 3.375 10.827 1.00 95.25 96 GLN A N 1
ATOM 733 C CA . GLN A 1 96 ? -15.663 3.587 11.438 1.00 95.25 96 GLN A CA 1
ATOM 734 C C . GLN A 1 96 ? -16.052 2.410 12.331 1.00 95.25 96 GLN A C 1
ATOM 736 O O . GLN A 1 96 ? -15.740 1.263 12.016 1.00 95.25 96 GLN A O 1
ATOM 741 N N . GLY A 1 97 ? -16.822 2.708 13.381 1.00 80.06 97 GLY A N 1
ATOM 742 C CA . GLY A 1 97 ? -17.397 1.720 14.295 1.00 80.06 97 GLY A CA 1
ATOM 743 C C . GLY A 1 97 ? -16.343 1.065 15.184 1.00 80.06 97 GLY A C 1
ATOM 744 O O . GLY A 1 97 ? -15.538 0.284 14.697 1.00 80.06 97 GLY A O 1
ATOM 745 N N . MET A 1 98 ? -16.381 1.364 16.482 1.00 63.31 98 MET A N 1
ATOM 746 C CA . MET A 1 98 ? -15.663 0.629 17.529 1.00 63.31 98 MET A CA 1
ATOM 747 C C . MET A 1 98 ? -16.655 -0.172 18.364 1.00 63.31 98 MET A C 1
ATOM 749 O O . MET A 1 98 ? -17.770 0.354 18.587 1.00 63.31 98 MET A O 1
#

Secondary structure (DSSP, 8-state):
-EES-SEEEEETT--EEE-EE--S-TTEEEEEEEEEETTEEEEEP---SSSEEE-SSS--SEEE-S--GGG-EEEEEEEEETTEEEEPPPEEEEEE--

pLDDT: mean 93.06, std 7.14, range [62.56, 98.44]

Mean predicted aligned error: 3.49 Å

Radius of gyration: 13.19 Å; Cα contacts (8 Å, |Δi|>4): 235; chains: 1; bounding box: 34×26×37 Å

Solvent-accessible surface area (backbone atoms only — not comparable to full-atom values): 5445 Å² total; per-residue (Å²): 93,41,50,82,54,60,68,44,81,39,52,49,59,39,70,49,73,53,55,46,49,76,81,90,63,96,53,60,73,41,27,45,39,31,44,30,46,102,91,47,77,70,41,78,61,75,60,81,65,77,53,27,36,53,38,28,75,92,40,48,27,39,34,42,44,58,34,44,78,87,61,47,34,37,33,34,43,36,33,32,45,75,96,42,78,46,72,31,54,61,27,38,35,44,63,41,73,134

Sequence (98 aa):
IRMTKSEYKVNYGATILLECVLIGNPNLKSVCWYKETPNETAKSIITNGSKYKGSTVNNPSLVILSVNENDNGTYFCTAKVDDRELRGDTVSVGVQGM

Nearest PDB structures (foldseek):
  3axl-assembly1_A  TM=8.862E-01  e=9.122E-07  Mus musculus
  5vzr-assembly2_B  TM=7.975E-01  e=1.353E-05  Mus musculus
  5xwu-assembly1_C  TM=8.293E-01  e=6.743E-05  Mus musculus
  6nyp-assembly3_C  TM=7.132E-01  e=7.563E-05  Homo sapiens
  4m8r-assembly1_A  TM=3.911E-01  e=1.248E-02  Bacteroides caccae ATCC 43185

Foldseek 3Di:
DEWPAQEDEEEAQDKDKRDDDDPDAPQWDWKWKWWDAPVDDTDTDDAPPPQWHARGPVGNIIMGGRDDPVQFGKMWMWTDRPNDIDTYDIHTYHYDDD